Protein AF-A0A6P1YEZ0-F1 (afdb_monomer)

Solvent-accessible surface area (backbone atoms only — not comparable to full-atom values): 6424 Å² total; per-residue (Å²): 133,60,71,70,58,54,36,50,54,46,48,54,52,46,44,66,43,46,74,52,47,51,60,51,43,50,53,35,20,52,25,29,75,68,72,36,50,73,63,24,53,58,50,44,55,57,48,54,55,48,51,52,52,44,50,52,47,53,63,72,26,56,94,66,47,75,50,93,75,67,75,69,78,49,52,67,59,52,54,49,46,51,54,23,59,77,68,68,34,42,66,57,44,18,47,45,38,56,70,49,51,40,54,53,52,52,57,46,41,53,40,43,29,60,42,76,70,103

Foldseek 3Di:
DDLLVVLLVLLVVLLVLLVVLLVLLLVLLVCLVVVNVVVSVVSVVVSVVSLVSSVVSLVSNVVQFPDDQDNCLCVVLVVVCVVCVVVVVSNSVSCSSNPRVSVSSVVVSVSSCVSNVD

Secondary structure (DSSP, 8-state):
--HHHHHHHHHHHHHHHHHHHHHHHHHHHHHHHTT-HHHHHHHHHHHHHHHHHHHHHHHHHGGG-SS---GGGGHHHHHHHHHHHHTT-HHHHHHIIIIIIHHHHHHHHHHHHHHHT-

Mean predicted aligned error: 2.38 Å

Structure (mmCIF, N/CA/C/O backbone):
data_AF-A0A6P1YEZ0-F1
#
_entry.id   AF-A0A6P1YEZ0-F1
#
loop_
_atom_site.group_PDB
_atom_site.id
_atom_site.type_symbol
_atom_site.label_atom_id
_atom_site.label_alt_id
_atom_sit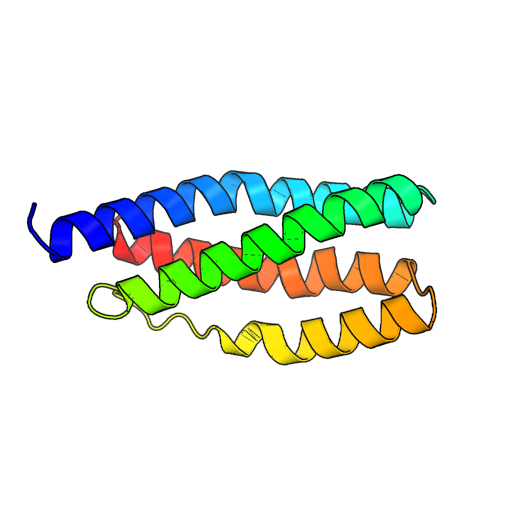e.label_comp_id
_atom_site.label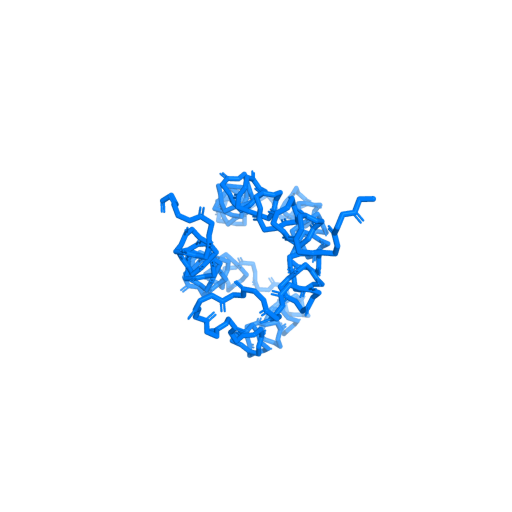_asym_id
_atom_site.label_entity_id
_atom_site.label_seq_id
_atom_site.pdbx_PDB_ins_code
_atom_site.Cartn_x
_atom_site.Cartn_y
_atom_site.Cartn_z
_atom_site.occupancy
_atom_site.B_iso_or_equiv
_atom_site.auth_seq_id
_atom_site.auth_comp_id
_atom_site.auth_asym_id
_atom_site.auth_atom_id
_atom_site.pdbx_PDB_model_num
ATOM 1 N N . MET A 1 1 ? -6.353 15.829 24.337 1.00 61.88 1 MET A N 1
ATOM 2 C CA . MET A 1 1 ? -7.112 15.003 23.370 1.00 61.88 1 MET A CA 1
ATOM 3 C C . MET A 1 1 ? -7.079 13.563 23.871 1.00 61.88 1 MET A C 1
ATOM 5 O O . MET A 1 1 ? -6.049 13.187 24.410 1.00 61.88 1 MET A O 1
ATOM 9 N N . ASN A 1 2 ? -8.175 12.798 23.809 1.00 90.00 2 ASN A N 1
ATOM 10 C CA . ASN A 1 2 ? -8.187 11.403 24.287 1.00 90.00 2 ASN A CA 1
ATOM 11 C C . ASN A 1 2 ? -7.411 10.500 23.300 1.00 90.00 2 ASN A C 1
ATOM 13 O O . ASN A 1 2 ? -7.612 10.640 22.094 1.00 90.00 2 ASN A O 1
ATOM 17 N N . LYS A 1 3 ? -6.574 9.579 23.804 1.00 92.75 3 LYS A N 1
ATOM 18 C CA . LYS A 1 3 ? -5.769 8.610 23.030 1.00 92.75 3 LYS A CA 1
ATOM 19 C C . LYS A 1 3 ? -6.609 7.860 21.987 1.00 92.75 3 LYS A C 1
ATOM 21 O O . LYS A 1 3 ? -6.213 7.762 20.832 1.00 92.75 3 LYS A O 1
ATOM 26 N N . GLN A 1 4 ? -7.813 7.424 22.362 1.00 93.75 4 GLN A N 1
ATOM 27 C CA . GLN A 1 4 ? -8.726 6.724 21.450 1.00 93.75 4 GLN A CA 1
ATOM 28 C C . GLN A 1 4 ? -9.173 7.605 20.272 1.00 93.75 4 GLN A C 1
ATOM 30 O O . GLN A 1 4 ? -9.252 7.132 19.142 1.00 93.75 4 GLN A O 1
ATOM 35 N N . LYS A 1 5 ? -9.417 8.900 20.515 1.00 95.00 5 LYS A N 1
ATOM 36 C CA . LYS A 1 5 ? -9.784 9.851 19.457 1.00 95.00 5 LYS A CA 1
ATOM 37 C C . LYS A 1 5 ? -8.623 10.062 18.480 1.00 95.00 5 LYS A C 1
ATOM 39 O O . LYS A 1 5 ? -8.846 10.087 17.280 1.00 95.00 5 LYS A O 1
ATOM 44 N N . GLN A 1 6 ? -7.392 10.161 18.987 1.00 96.25 6 GLN A N 1
ATOM 45 C CA . GLN A 1 6 ? -6.195 10.267 18.142 1.00 96.25 6 GLN A CA 1
ATOM 46 C C . GLN A 1 6 ? -6.025 9.036 17.250 1.00 96.25 6 GLN A C 1
ATOM 48 O O . GLN A 1 6 ? -5.765 9.172 16.062 1.00 96.25 6 GLN A O 1
ATOM 53 N N . MET A 1 7 ? -6.220 7.835 17.799 1.00 97.75 7 MET A N 1
ATOM 54 C CA . MET A 1 7 ? -6.151 6.605 17.008 1.00 97.75 7 MET A CA 1
ATOM 55 C C . MET A 1 7 ? -7.247 6.546 15.934 1.00 97.75 7 MET A C 1
ATOM 57 O O . MET A 1 7 ? -6.979 6.119 14.816 1.00 97.75 7 MET A O 1
ATOM 61 N N . GLN A 1 8 ? -8.464 7.016 16.235 1.00 97.25 8 GLN A N 1
ATOM 62 C CA . GLN A 1 8 ? -9.523 7.140 15.228 1.00 97.25 8 GLN A CA 1
ATOM 63 C C . GLN A 1 8 ? -9.153 8.142 14.128 1.00 97.25 8 GLN A C 1
ATOM 65 O O . GLN A 1 8 ? -9.380 7.859 12.957 1.00 97.25 8 GLN A O 1
ATOM 70 N N . GLU A 1 9 ? -8.578 9.297 14.472 1.00 97.62 9 GLU A N 1
ATOM 71 C CA . GLU A 1 9 ? -8.095 10.279 13.488 1.00 97.62 9 GLU A CA 1
ATOM 72 C C . GLU A 1 9 ? -7.012 9.671 12.581 1.00 97.62 9 GLU A C 1
ATOM 74 O O . GLU A 1 9 ? -7.054 9.877 11.369 1.00 97.62 9 GLU A O 1
ATOM 79 N N . VAL A 1 10 ? -6.106 8.856 13.138 1.00 98.38 10 VAL A N 1
ATOM 80 C CA . VAL A 1 10 ? -5.117 8.099 12.354 1.00 98.38 10 VAL A CA 1
ATOM 81 C C . VAL A 1 10 ? -5.805 7.125 11.399 1.00 98.38 10 VAL A C 1
ATOM 83 O O . VAL A 1 10 ? -5.535 7.202 10.207 1.00 98.38 10 VAL A O 1
ATOM 86 N N . LEU A 1 11 ? -6.722 6.266 11.864 1.00 98.44 11 LEU A N 1
ATOM 87 C CA . LEU A 1 11 ? -7.422 5.311 10.987 1.00 98.44 11 LEU A CA 1
ATOM 88 C C . LEU A 1 11 ? -8.186 6.003 9.845 1.00 98.44 11 LEU A C 1
ATOM 90 O O . LEU A 1 11 ? -8.113 5.551 8.707 1.00 98.44 11 LEU A O 1
ATOM 94 N N . ASN A 1 12 ? -8.866 7.121 10.122 1.00 98.31 12 ASN A N 1
ATOM 95 C CA . ASN A 1 12 ? -9.526 7.916 9.079 1.00 98.31 12 ASN A CA 1
ATOM 96 C C . ASN A 1 12 ? -8.513 8.469 8.064 1.00 98.31 12 ASN A C 1
ATOM 98 O O . ASN A 1 12 ? -8.753 8.437 6.860 1.00 98.31 12 ASN A O 1
ATOM 102 N N . GLY A 1 13 ? -7.364 8.957 8.542 1.00 98.44 13 GLY A N 1
ATOM 103 C CA . GLY A 1 13 ? -6.282 9.428 7.681 1.00 98.44 13 GLY A CA 1
ATOM 104 C C . GLY A 1 13 ? -5.695 8.322 6.802 1.00 98.44 13 GLY A C 1
ATOM 105 O O . GLY A 1 13 ? -5.440 8.568 5.626 1.00 98.44 13 GLY A O 1
ATOM 106 N N . LEU A 1 14 ? -5.518 7.114 7.350 1.00 98.50 14 LEU A N 1
ATOM 107 C CA . LEU A 1 14 ? -5.066 5.943 6.595 1.00 98.50 14 LEU A CA 1
ATOM 108 C C . LEU A 1 14 ? -6.060 5.571 5.497 1.00 98.50 14 LEU A C 1
ATOM 110 O O . LEU A 1 14 ? -5.647 5.410 4.355 1.00 98.50 14 LEU A O 1
ATOM 114 N N . TYR A 1 15 ? -7.352 5.496 5.830 1.00 98.62 15 TYR A N 1
ATOM 115 C CA . TYR A 1 15 ? -8.419 5.185 4.877 1.00 98.62 15 TYR A CA 1
ATOM 116 C C . TYR A 1 15 ? -8.409 6.161 3.688 1.00 98.62 15 TYR A C 1
ATOM 118 O O . TYR A 1 15 ? -8.231 5.759 2.545 1.00 98.62 15 TYR A O 1
ATOM 126 N N . MET A 1 16 ? -8.428 7.472 3.958 1.00 98.25 16 MET A N 1
ATOM 127 C CA . MET A 1 16 ? -8.360 8.500 2.905 1.00 98.25 16 MET A CA 1
ATOM 128 C C . MET 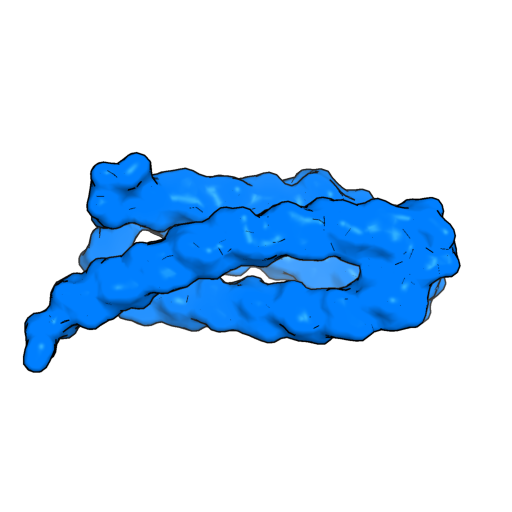A 1 16 ? -7.040 8.505 2.117 1.00 98.25 16 MET A C 1
ATOM 130 O O . MET A 1 16 ? -6.934 9.101 1.040 1.00 98.25 16 MET A O 1
ATOM 134 N N . TYR A 1 17 ? -5.963 7.980 2.695 1.00 98.38 17 TYR A N 1
ATOM 135 C CA . TYR A 1 17 ? -4.684 7.871 2.007 1.00 98.38 17 TYR A CA 1
ATOM 136 C C . TYR A 1 17 ? -4.652 6.650 1.087 1.00 98.38 17 TYR A C 1
ATOM 138 O O . TYR A 1 17 ? -4.207 6.790 -0.049 1.00 98.38 17 TYR A O 1
ATOM 146 N N . LEU A 1 18 ? -5.196 5.511 1.525 1.00 98.56 18 LEU A N 1
ATOM 147 C CA . LEU A 1 18 ? -5.353 4.296 0.719 1.00 98.56 18 LEU A CA 1
ATOM 148 C C . LEU A 1 18 ? -6.199 4.546 -0.538 1.00 98.56 18 LEU A C 1
ATOM 150 O O . LEU A 1 18 ? -5.729 4.222 -1.630 1.00 98.56 18 LEU A O 1
ATOM 154 N N . GLU A 1 19 ? -7.317 5.278 -0.419 1.00 97.44 19 GLU A N 1
ATOM 155 C CA . GLU A 1 19 ? -8.164 5.686 -1.559 1.00 97.44 19 GLU A CA 1
ATOM 156 C C . GLU A 1 19 ? -7.389 6.445 -2.660 1.00 97.44 19 GLU A C 1
ATOM 158 O O . GLU A 1 19 ? -7.797 6.477 -3.822 1.00 97.44 19 GLU A O 1
ATOM 163 N N . ARG A 1 20 ? -6.258 7.078 -2.311 1.00 97.81 20 ARG A N 1
ATOM 164 C CA . ARG A 1 20 ? -5.380 7.799 -3.251 1.00 97.81 20 ARG A CA 1
ATOM 165 C C . ARG A 1 20 ? -4.169 6.974 -3.675 1.00 97.81 20 ARG A C 1
ATOM 167 O O . ARG A 1 20 ? -3.762 7.052 -4.834 1.00 97.81 20 ARG A O 1
ATOM 174 N N . LEU A 1 21 ? -3.591 6.210 -2.751 1.00 98.56 21 LEU A N 1
ATOM 175 C CA . LEU A 1 21 ? -2.400 5.404 -2.989 1.00 98.56 21 LEU A CA 1
ATOM 176 C C . LEU A 1 21 ? -2.692 4.262 -3.967 1.00 98.56 21 LEU A C 1
ATOM 178 O O . LEU A 1 21 ? -1.933 4.081 -4.914 1.00 98.56 21 LEU A O 1
ATOM 182 N N . ILE A 1 22 ? -3.803 3.540 -3.790 1.00 98.69 22 ILE A N 1
ATOM 183 C CA . ILE A 1 22 ? -4.153 2.376 -4.619 1.00 98.69 22 ILE A CA 1
ATOM 184 C C . ILE A 1 22 ? -4.271 2.756 -6.111 1.00 98.69 22 ILE A C 1
ATOM 186 O O . ILE A 1 22 ? -3.601 2.127 -6.936 1.00 98.69 22 ILE A O 1
ATOM 190 N N . PRO A 1 23 ? -5.018 3.810 -6.510 1.00 98.31 23 PRO A N 1
ATOM 191 C CA . PRO A 1 23 ? -5.009 4.274 -7.900 1.00 98.31 23 PRO A CA 1
ATOM 192 C C . PRO A 1 23 ? -3.625 4.724 -8.392 1.00 98.31 23 PRO A C 1
ATOM 194 O O . PRO A 1 23 ? -3.292 4.516 -9.558 1.00 98.31 23 PRO A O 1
ATOM 197 N N . GLY A 1 24 ? -2.807 5.326 -7.522 1.00 98.44 24 GLY A N 1
ATOM 198 C CA . GLY A 1 24 ? -1.434 5.726 -7.844 1.00 98.44 24 GLY A CA 1
ATOM 199 C C . GLY A 1 24 ? -0.511 4.538 -8.137 1.00 98.44 24 GLY A C 1
ATOM 200 O O . GLY A 1 24 ? 0.300 4.600 -9.065 1.00 98.44 24 GLY A O 1
ATOM 201 N N . ILE A 1 25 ? -0.678 3.435 -7.405 1.00 98.75 25 ILE A N 1
ATOM 202 C CA . ILE A 1 25 ? 0.028 2.172 -7.646 1.00 98.75 25 ILE A CA 1
ATOM 203 C C . ILE A 1 25 ? -0.400 1.568 -8.984 1.00 98.75 25 ILE A C 1
ATOM 205 O O . ILE A 1 25 ? 0.463 1.290 -9.815 1.00 98.75 25 ILE A O 1
ATOM 209 N N . LYS A 1 26 ? -1.712 1.467 -9.246 1.00 98.56 2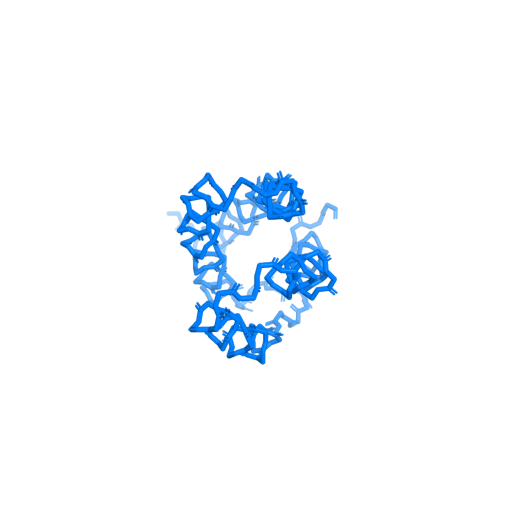6 LYS A N 1
ATOM 210 C CA . LYS A 1 26 ? -2.244 0.991 -10.540 1.00 98.56 26 LYS A CA 1
ATOM 211 C C . LYS A 1 26 ? -1.685 1.819 -11.701 1.00 98.56 26 LYS A C 1
ATOM 213 O O . LYS A 1 26 ? -1.213 1.275 -12.694 1.00 98.56 26 LYS A O 1
ATOM 218 N N . LYS A 1 27 ? -1.613 3.145 -11.537 1.00 98.44 27 LYS A N 1
ATOM 219 C CA . LYS A 1 27 ? -1.014 4.027 -12.545 1.00 98.44 27 LYS A CA 1
ATOM 220 C C . LYS A 1 27 ? 0.488 3.800 -12.741 1.00 98.44 27 LYS A C 1
ATOM 222 O O . LYS A 1 27 ? 1.003 4.019 -13.833 1.00 98.44 27 LYS A O 1
ATOM 227 N N . THR A 1 28 ? 1.196 3.394 -11.694 1.00 98.62 28 THR A N 1
ATOM 228 C CA . THR A 1 28 ? 2.634 3.100 -11.746 1.00 98.62 28 THR A CA 1
ATOM 229 C C . THR A 1 28 ? 2.911 1.760 -12.426 1.00 98.62 28 THR A C 1
ATOM 231 O O . THR A 1 28 ? 3.842 1.683 -13.223 1.00 98.62 28 THR A O 1
ATOM 234 N N . ALA A 1 29 ? 2.055 0.754 -12.223 1.00 98.62 29 ALA A N 1
ATOM 235 C CA . ALA A 1 29 ? 2.079 -0.489 -12.994 1.00 98.62 29 ALA A CA 1
ATOM 236 C C . ALA A 1 29 ? 1.904 -0.218 -14.504 1.00 98.62 29 ALA A C 1
ATOM 238 O O . ALA A 1 29 ? 2.735 -0.632 -15.311 1.00 98.62 29 ALA A O 1
ATOM 239 N N . GLU A 1 30 ? 0.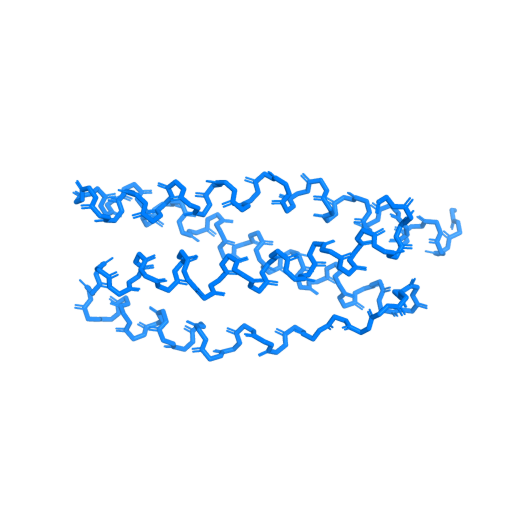924 0.614 -14.889 1.00 98.50 30 GLU A N 1
ATOM 240 C CA . GLU A 1 30 ? 0.740 1.036 -16.291 1.00 98.50 30 GLU A CA 1
ATOM 241 C C . GLU A 1 30 ? 1.987 1.722 -16.887 1.00 98.50 30 GLU A C 1
ATOM 243 O O . GLU A 1 30 ? 2.256 1.598 -18.083 1.00 98.50 30 GLU A O 1
ATOM 248 N N . LEU A 1 31 ? 2.753 2.472 -16.083 1.00 98.69 31 LEU A N 1
ATOM 249 C CA . LEU A 1 31 ? 3.989 3.114 -16.544 1.00 98.69 31 LEU A CA 1
ATOM 250 C C . LEU A 1 31 ? 5.090 2.090 -16.832 1.00 98.69 31 LEU A C 1
ATOM 252 O O . LEU A 1 31 ? 5.776 2.240 -17.843 1.00 98.69 31 LEU A O 1
ATOM 256 N N . TYR A 1 32 ? 5.238 1.051 -16.003 1.00 98.38 32 TYR A N 1
ATOM 257 C CA . TYR A 1 32 ? 6.153 -0.055 -16.295 1.00 98.38 32 TYR A CA 1
ATOM 258 C C . TYR A 1 32 ? 5.737 -0.810 -17.565 1.00 98.38 32 TYR A C 1
ATOM 260 O O . TYR A 1 32 ? 6.565 -0.999 -18.453 1.00 98.38 32 TYR A O 1
ATOM 268 N N . GLN A 1 33 ? 4.449 -1.144 -17.721 1.00 96.31 33 GLN A N 1
ATOM 269 C CA . GLN A 1 33 ? 3.929 -1.777 -18.947 1.00 96.31 33 GLN A CA 1
ATOM 270 C C . GLN A 1 33 ? 4.150 -0.908 -20.195 1.00 96.31 33 GLN A C 1
ATOM 272 O O . GLN A 1 33 ? 4.389 -1.416 -21.290 1.00 96.31 33 GLN A O 1
ATOM 277 N N . GLY A 1 34 ? 4.072 0.414 -20.031 1.00 96.56 34 GLY A N 1
ATOM 278 C CA . GLY A 1 34 ? 4.277 1.399 -21.088 1.00 96.56 34 GLY A CA 1
ATOM 279 C C . GLY A 1 34 ? 5.740 1.717 -21.412 1.00 96.56 34 GLY A C 1
ATOM 280 O O . GLY A 1 34 ? 5.971 2.589 -22.251 1.00 96.56 34 GLY A O 1
ATOM 281 N N . GLY A 1 35 ? 6.712 1.070 -20.759 1.00 96.88 35 GLY A N 1
ATOM 282 C CA . GLY A 1 35 ? 8.141 1.338 -20.958 1.00 96.88 35 GLY A CA 1
ATOM 283 C C . GLY A 1 35 ? 8.576 2.730 -20.484 1.00 96.88 35 GLY A C 1
ATOM 284 O O . GLY A 1 35 ? 9.414 3.377 -21.110 1.00 96.88 35 GLY A O 1
ATOM 285 N N . ASN A 1 36 ? 7.927 3.251 -19.437 1.00 98.00 36 ASN A N 1
ATOM 286 C CA . ASN A 1 36 ? 8.272 4.516 -18.790 1.00 98.00 36 ASN A CA 1
ATOM 287 C C . ASN A 1 36 ? 8.777 4.264 -17.364 1.00 98.00 36 ASN A C 1
ATOM 289 O O . ASN A 1 36 ? 8.239 4.767 -16.373 1.00 98.00 36 ASN A O 1
ATOM 293 N N . GLU A 1 37 ? 9.833 3.464 -17.272 1.00 96.62 37 GLU A N 1
ATOM 294 C CA . GLU A 1 37 ? 10.424 2.992 -16.023 1.00 96.62 37 GLU A CA 1
ATOM 295 C C . GLU A 1 37 ? 11.021 4.142 -15.222 1.00 96.62 37 GLU A C 1
ATOM 297 O O . GLU A 1 37 ? 10.942 4.147 -14.002 1.00 96.62 37 GLU A O 1
ATOM 302 N N . GLY A 1 38 ? 11.565 5.164 -15.892 1.00 97.62 38 GLY A N 1
ATOM 303 C CA . GLY A 1 38 ? 12.074 6.360 -15.221 1.00 97.62 38 GLY A CA 1
ATOM 304 C C . GLY A 1 38 ? 11.004 7.017 -14.348 1.00 97.62 38 GLY A C 1
ATOM 305 O O . GLY A 1 38 ? 11.232 7.243 -13.160 1.00 97.62 38 GLY A O 1
ATOM 306 N N . LYS A 1 39 ? 9.805 7.250 -14.905 1.00 98.19 39 LYS A N 1
ATOM 307 C CA . LYS A 1 39 ? 8.704 7.831 -14.132 1.00 98.19 39 LYS A CA 1
ATOM 308 C C . LYS A 1 39 ? 8.110 6.845 -13.126 1.00 98.19 39 LYS A C 1
ATOM 310 O O . LYS A 1 39 ? 7.716 7.255 -12.036 1.00 98.19 39 LYS A O 1
ATOM 315 N N . ALA A 1 40 ? 8.048 5.563 -13.475 1.00 98.38 40 ALA A N 1
ATOM 316 C CA . ALA A 1 40 ? 7.566 4.531 -12.566 1.00 98.38 40 ALA A CA 1
ATOM 317 C C . ALA A 1 40 ? 8.465 4.392 -11.321 1.00 98.38 40 ALA A C 1
ATOM 319 O O . ALA A 1 40 ? 7.958 4.316 -10.206 1.00 98.38 40 ALA A O 1
ATOM 320 N N . ASN A 1 41 ? 9.788 4.462 -11.493 1.00 97.81 41 ASN A N 1
ATOM 321 C CA . ASN A 1 41 ? 10.773 4.413 -10.412 1.00 97.81 41 ASN A CA 1
ATOM 322 C C . ASN A 1 41 ? 10.675 5.632 -9.486 1.00 97.81 41 ASN A C 1
ATOM 324 O O . ASN A 1 41 ? 10.795 5.481 -8.274 1.00 97.81 41 ASN A O 1
ATOM 328 N N . GLU A 1 42 ? 10.428 6.833 -10.027 1.00 97.94 42 GLU A N 1
ATOM 329 C CA . GLU A 1 42 ? 10.137 8.014 -9.201 1.00 97.94 42 GLU A CA 1
ATOM 330 C C . GLU A 1 42 ? 8.900 7.779 -8.327 1.00 97.94 42 GLU A C 1
ATOM 332 O O . GLU A 1 42 ? 8.953 7.984 -7.117 1.00 97.94 42 GLU A O 1
ATOM 337 N N . ASN A 1 43 ? 7.806 7.301 -8.928 1.00 98.31 43 ASN A N 1
ATOM 338 C CA . ASN A 1 43 ? 6.577 7.012 -8.193 1.00 98.31 43 ASN A CA 1
ATOM 339 C C . ASN A 1 43 ? 6.767 5.882 -7.168 1.00 98.31 43 ASN A C 1
ATOM 341 O O . ASN A 1 43 ? 6.112 5.890 -6.129 1.00 98.31 43 ASN A O 1
ATOM 345 N N . MET A 1 44 ? 7.646 4.911 -7.439 1.00 98.00 44 MET A N 1
ATOM 346 C CA . MET A 1 44 ? 7.923 3.811 -6.514 1.00 98.00 44 MET A CA 1
ATOM 347 C C . MET A 1 44 ? 8.434 4.320 -5.163 1.00 98.00 44 MET A C 1
ATOM 349 O O . MET A 1 44 ? 8.041 3.786 -4.131 1.00 98.00 44 MET A O 1
ATOM 353 N N . ILE A 1 45 ? 9.273 5.360 -5.153 1.00 97.19 45 ILE A N 1
ATOM 354 C CA . ILE A 1 45 ? 9.783 5.955 -3.908 1.00 97.19 45 ILE A CA 1
ATOM 355 C C . ILE A 1 45 ? 8.607 6.437 -3.049 1.00 97.19 45 ILE A C 1
ATOM 357 O O . ILE A 1 45 ? 8.489 6.048 -1.887 1.00 97.19 45 ILE A O 1
ATOM 361 N N . ASP A 1 46 ? 7.689 7.193 -3.656 1.00 97.44 46 ASP A N 1
ATOM 362 C CA . ASP A 1 46 ? 6.492 7.699 -2.980 1.00 97.44 46 ASP A CA 1
ATOM 363 C C . ASP A 1 46 ? 5.565 6.559 -2.514 1.00 97.44 46 ASP A C 1
ATOM 365 O O . ASP A 1 46 ? 4.958 6.645 -1.445 1.00 97.44 46 ASP A O 1
ATOM 369 N N . ILE A 1 47 ? 5.460 5.477 -3.295 1.00 98.44 47 ILE A N 1
ATOM 370 C CA . ILE A 1 47 ? 4.661 4.292 -2.951 1.00 98.44 47 ILE A CA 1
ATOM 371 C C . ILE A 1 47 ? 5.230 3.593 -1.715 1.00 98.44 47 ILE A C 1
ATOM 373 O O . ILE A 1 47 ? 4.478 3.314 -0.781 1.00 98.44 47 ILE A O 1
ATOM 377 N N . ILE A 1 48 ? 6.538 3.328 -1.680 1.00 98.00 48 ILE A N 1
ATOM 378 C CA . ILE A 1 48 ? 7.190 2.651 -0.552 1.00 98.00 48 ILE A CA 1
ATOM 379 C C . ILE A 1 48 ? 7.079 3.490 0.724 1.00 98.00 48 ILE A C 1
ATOM 381 O O . ILE A 1 48 ? 6.726 2.959 1.782 1.00 98.00 48 ILE A O 1
ATOM 385 N N . ASP A 1 49 ? 7.290 4.804 0.628 1.00 97.62 49 ASP A N 1
ATOM 386 C CA . ASP A 1 49 ? 7.095 5.721 1.754 1.00 97.62 49 ASP A CA 1
ATOM 387 C C . ASP A 1 49 ? 5.637 5.720 2.238 1.00 97.62 49 ASP A C 1
ATOM 389 O O . ASP A 1 49 ? 5.371 5.673 3.445 1.00 97.62 49 ASP A O 1
ATOM 393 N N . GLY A 1 50 ? 4.686 5.703 1.302 1.00 98.25 50 GLY A N 1
ATOM 394 C CA . GLY A 1 50 ? 3.262 5.607 1.591 1.00 98.25 50 GLY A CA 1
ATOM 395 C C . GLY A 1 50 ? 2.880 4.322 2.322 1.00 98.25 50 GLY A C 1
ATOM 396 O O . GLY A 1 50 ? 2.186 4.378 3.340 1.00 98.25 50 GLY A O 1
ATOM 397 N N . ILE A 1 51 ? 3.363 3.168 1.855 1.00 98.44 51 ILE A N 1
ATOM 398 C CA . ILE A 1 51 ? 3.101 1.873 2.499 1.00 98.44 51 ILE A CA 1
ATOM 399 C C . ILE A 1 51 ? 3.725 1.833 3.898 1.00 98.44 51 ILE A C 1
ATOM 401 O O . ILE A 1 51 ? 3.069 1.414 4.853 1.00 98.44 51 ILE A O 1
ATOM 405 N N . ASN A 1 52 ? 4.951 2.333 4.065 1.00 97.94 52 ASN A N 1
ATOM 406 C CA . ASN A 1 52 ? 5.591 2.427 5.376 1.00 97.94 52 ASN A CA 1
ATOM 407 C C . ASN A 1 52 ? 4.774 3.296 6.353 1.00 97.94 52 ASN A C 1
ATOM 409 O O . ASN A 1 52 ? 4.577 2.922 7.512 1.00 97.94 52 ASN A O 1
ATOM 413 N N . TRP A 1 53 ? 4.244 4.433 5.891 1.00 98.19 53 TRP A N 1
ATOM 414 C CA . TRP A 1 53 ? 3.368 5.278 6.706 1.00 98.19 53 TRP A CA 1
ATOM 415 C C . TRP A 1 53 ? 2.079 4.551 7.117 1.00 98.19 53 TRP A C 1
ATOM 417 O O . TRP A 1 53 ? 1.671 4.621 8.281 1.00 98.19 53 TRP A O 1
ATOM 427 N N . ILE A 1 54 ? 1.478 3.788 6.200 1.00 98.69 54 ILE A N 1
ATOM 428 C CA . ILE A 1 54 ? 0.303 2.955 6.485 1.00 98.69 54 ILE A CA 1
ATOM 429 C C . ILE A 1 54 ? 0.622 1.896 7.547 1.00 98.69 54 ILE A C 1
ATOM 431 O O . ILE A 1 54 ? -0.111 1.785 8.530 1.00 98.69 54 ILE A O 1
ATOM 435 N N . ILE A 1 55 ? 1.738 1.174 7.416 1.00 98.56 55 ILE A N 1
ATOM 436 C CA . ILE A 1 55 ? 2.180 0.154 8.383 1.00 98.56 55 ILE A CA 1
ATOM 437 C C . ILE A 1 55 ? 2.368 0.759 9.782 1.00 98.56 55 ILE A C 1
ATOM 439 O O . ILE A 1 55 ? 1.922 0.183 10.783 1.00 98.56 55 ILE A O 1
ATOM 443 N N . GLN A 1 56 ? 2.986 1.939 9.874 1.00 98.44 56 GLN A N 1
ATOM 444 C CA . GLN A 1 56 ? 3.152 2.649 11.144 1.00 98.44 56 GLN A CA 1
ATOM 445 C C . GLN A 1 56 ? 1.803 3.034 11.757 1.00 98.44 56 GLN A C 1
ATOM 447 O O . GLN A 1 56 ? 1.588 2.826 12.954 1.00 98.44 56 GLN A O 1
ATOM 452 N N . GLY A 1 57 ? 0.875 3.547 10.948 1.00 98.50 57 GLY A N 1
ATOM 453 C CA . GLY A 1 57 ? -0.469 3.894 11.401 1.00 98.50 57 GLY A CA 1
ATOM 454 C C . GLY A 1 57 ? -1.278 2.677 11.858 1.00 98.50 57 GLY A C 1
ATOM 455 O O . GLY A 1 57 ? -1.907 2.727 12.916 1.00 98.50 57 GLY A O 1
ATOM 456 N N . ILE A 1 58 ? -1.225 1.563 11.120 1.00 98.56 58 ILE A N 1
ATOM 457 C CA . ILE A 1 58 ? -1.843 0.287 11.514 1.00 98.56 58 ILE A CA 1
ATOM 458 C C . ILE A 1 58 ? -1.268 -0.169 12.859 1.00 98.56 58 ILE A C 1
ATOM 460 O O . ILE A 1 58 ? -2.010 -0.473 13.790 1.00 98.56 58 ILE A O 1
ATOM 464 N N . THR A 1 59 ? 0.054 -0.150 13.013 1.00 98.12 59 THR A N 1
ATOM 465 C CA . THR A 1 59 ? 0.709 -0.567 14.261 1.00 98.12 59 THR A CA 1
ATOM 466 C C . THR A 1 59 ? 0.274 0.312 15.439 1.00 98.12 59 THR A C 1
ATOM 468 O O . THR A 1 59 ? -0.106 -0.194 16.500 1.00 98.12 59 THR A O 1
ATOM 471 N N . ALA A 1 60 ? 0.250 1.633 15.236 1.00 98.06 60 ALA A N 1
ATOM 472 C CA . ALA A 1 60 ? -0.111 2.620 16.253 1.00 98.06 60 ALA A CA 1
ATOM 473 C C . ALA A 1 60 ? -1.594 2.587 16.666 1.00 98.06 60 ALA A C 1
ATOM 475 O O . ALA A 1 60 ? -1.945 3.116 17.722 1.00 98.06 60 ALA A O 1
ATOM 476 N N . THR A 1 61 ? -2.465 1.985 15.854 1.00 98.00 61 THR A N 1
ATOM 477 C CA . THR A 1 61 ? -3.923 1.941 16.074 1.00 98.00 61 THR A CA 1
ATOM 478 C C . THR A 1 61 ? -4.448 0.550 16.417 1.00 98.00 61 THR A C 1
ATOM 480 O O . THR A 1 61 ? -5.654 0.383 16.594 1.00 98.00 61 THR A O 1
ATOM 483 N N . SER A 1 62 ? -3.559 -0.433 16.576 1.00 97.19 62 SER A N 1
ATOM 484 C CA . SER A 1 62 ? -3.895 -1.835 16.862 1.00 97.19 62 SER A CA 1
ATOM 485 C C . SER A 1 62 ? -4.865 -2.032 18.039 1.00 97.19 62 SER A C 1
ATOM 487 O O . SER A 1 62 ? -5.706 -2.923 17.989 1.00 97.19 62 SER A O 1
ATOM 489 N N . GLU A 1 63 ? -4.820 -1.172 19.064 1.00 96.88 63 GLU A N 1
ATOM 490 C CA . GLU A 1 63 ? -5.717 -1.226 20.233 1.00 96.88 63 GLU A CA 1
ATOM 491 C C . GLU A 1 63 ? -7.205 -0.984 19.906 1.00 96.88 63 GLU A C 1
ATOM 493 O O . GLU A 1 63 ? -8.066 -1.371 20.695 1.00 96.88 63 GLU A O 1
ATOM 498 N N . ILE A 1 64 ? -7.520 -0.315 18.790 1.00 96.56 64 ILE A N 1
ATOM 499 C CA . ILE A 1 64 ? -8.896 0.080 18.433 1.00 96.56 64 ILE A CA 1
ATOM 500 C C . ILE A 1 64 ? -9.395 -0.542 17.123 1.00 96.56 64 ILE A C 1
ATOM 502 O O . ILE A 1 64 ? -10.521 -0.263 16.708 1.00 96.56 64 ILE A O 1
ATOM 506 N N . GLN A 1 65 ? -8.568 -1.351 16.460 1.00 97.62 65 GLN A N 1
ATOM 507 C CA . GLN A 1 65 ? -8.957 -2.067 15.250 1.00 97.62 65 GLN A CA 1
ATOM 508 C C . GLN A 1 65 ? -9.968 -3.162 15.596 1.00 97.62 65 GLN A C 1
ATOM 510 O O . GLN A 1 65 ? -9.791 -3.908 16.559 1.00 97.62 65 GLN A O 1
ATOM 515 N N . LYS A 1 66 ? -11.041 -3.267 14.808 1.00 97.31 66 LYS A N 1
ATOM 516 C CA . LYS A 1 66 ? -12.059 -4.317 14.995 1.00 97.31 66 LYS A CA 1
ATOM 517 C C . LYS A 1 66 ? -11.618 -5.662 14.430 1.00 97.31 66 LYS A C 1
ATOM 519 O O . LYS A 1 66 ? -12.065 -6.702 14.905 1.00 97.31 66 LYS A O 1
ATOM 524 N N . GLU A 1 67 ? -10.730 -5.634 13.445 1.00 96.38 67 GLU A N 1
ATOM 525 C CA . GLU A 1 67 ? -10.148 -6.813 12.818 1.00 96.38 67 GLU A CA 1
ATOM 526 C C . GLU A 1 67 ? -8.630 -6.692 12.806 1.00 96.38 67 GLU A C 1
ATOM 528 O O . GLU A 1 67 ? -8.090 -5.609 12.586 1.00 96.38 67 GLU A O 1
ATOM 533 N N . LYS A 1 68 ? -7.928 -7.812 13.018 1.00 95.12 68 LYS A N 1
ATOM 534 C CA . LYS A 1 68 ? -6.466 -7.822 12.935 1.00 95.12 68 LYS A CA 1
ATOM 535 C C . LYS A 1 68 ? -6.045 -7.520 11.496 1.00 95.12 68 LYS A C 1
ATOM 537 O O . LYS A 1 68 ? -6.364 -8.281 10.573 1.00 95.12 68 LYS A O 1
ATOM 542 N N . ILE A 1 69 ? -5.278 -6.453 11.320 1.00 97.88 69 ILE A N 1
ATOM 543 C CA . ILE A 1 69 ? -4.569 -6.163 10.076 1.00 97.88 69 ILE A CA 1
ATOM 544 C C 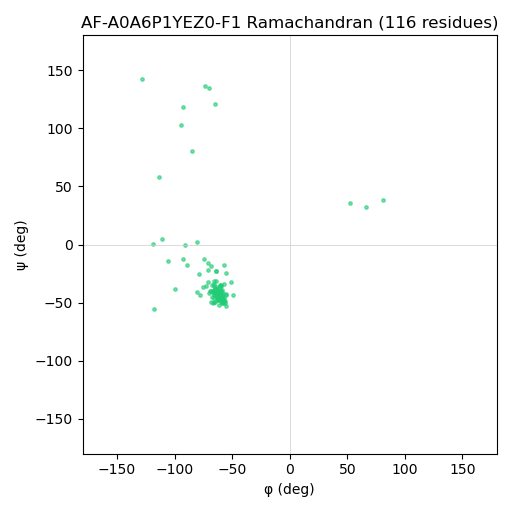. ILE A 1 69 ? -3.173 -6.770 10.198 1.00 97.88 69 ILE A C 1
ATOM 546 O O . ILE A 1 69 ? -2.431 -6.437 11.122 1.00 97.88 69 ILE A O 1
ATOM 550 N N . ASP A 1 70 ? -2.848 -7.717 9.318 1.00 96.50 70 ASP A N 1
ATOM 551 C CA . ASP A 1 70 ? -1.558 -8.397 9.354 1.00 96.50 70 ASP A CA 1
ATOM 552 C C . ASP A 1 70 ? -0.580 -7.709 8.404 1.00 96.50 70 ASP A C 1
ATOM 554 O O . ASP A 1 70 ? -0.672 -7.850 7.188 1.00 96.50 70 ASP A O 1
ATOM 558 N N . ILE A 1 71 ? 0.332 -6.913 8.961 1.00 97.25 71 ILE A N 1
ATOM 559 C CA . ILE A 1 71 ? 1.297 -6.148 8.159 1.00 97.25 71 ILE A CA 1
ATOM 560 C C . ILE A 1 71 ? 2.355 -7.042 7.503 1.00 97.25 71 ILE A C 1
ATOM 562 O O . ILE A 1 71 ? 3.031 -6.602 6.580 1.00 97.25 71 ILE A O 1
ATOM 566 N N . THR A 1 72 ? 2.500 -8.293 7.957 1.00 96.75 72 THR A N 1
ATOM 567 C CA . THR A 1 72 ? 3.456 -9.242 7.373 1.00 96.75 72 THR A CA 1
ATOM 568 C C . THR A 1 72 ? 3.001 -9.786 6.024 1.00 96.75 72 THR A C 1
ATOM 570 O O . THR A 1 72 ? 3.827 -10.368 5.329 1.00 96.75 72 THR A O 1
ATOM 573 N N . ASP A 1 73 ? 1.733 -9.569 5.643 1.00 92.88 73 ASP A N 1
ATOM 574 C CA . ASP A 1 73 ? 1.183 -9.929 4.325 1.00 92.88 73 ASP A CA 1
ATOM 575 C C . ASP A 1 73 ? 1.979 -9.281 3.168 1.00 92.88 73 ASP A C 1
ATOM 577 O O . ASP A 1 73 ? 1.876 -9.724 2.036 1.00 92.88 73 ASP A O 1
ATOM 581 N N . MET A 1 74 ? 2.780 -8.241 3.443 1.00 95.69 74 MET A N 1
ATOM 582 C CA . MET A 1 74 ? 3.621 -7.556 2.453 1.00 95.69 74 MET A CA 1
ATOM 583 C C . MET A 1 74 ? 5.029 -8.125 2.269 1.00 95.69 74 MET A C 1
ATOM 585 O O . MET A 1 74 ? 5.690 -7.797 1.286 1.00 95.69 74 MET A O 1
ATOM 589 N N . ASN A 1 75 ? 5.525 -8.924 3.217 1.00 95.62 75 ASN A N 1
ATOM 590 C CA . ASN A 1 75 ? 6.954 -9.238 3.280 1.00 95.62 75 ASN A CA 1
ATOM 591 C C . ASN A 1 75 ? 7.442 -10.002 2.045 1.00 95.62 75 ASN A C 1
ATOM 593 O O . ASN A 1 75 ? 8.483 -9.655 1.496 1.00 95.62 75 ASN A O 1
ATOM 597 N N . GLU A 1 76 ? 6.682 -11.008 1.603 1.00 96.06 76 GLU A N 1
ATOM 598 C CA . GLU A 1 76 ? 7.065 -11.820 0.444 1.00 96.06 76 GLU A CA 1
ATOM 599 C C . GLU A 1 76 ? 7.139 -10.981 -0.837 1.00 96.06 76 GLU A C 1
ATOM 601 O O . GLU A 1 76 ? 8.126 -11.049 -1.565 1.00 96.06 76 GLU A O 1
ATOM 606 N N . TYR A 1 77 ? 6.175 -10.084 -1.047 1.00 97.88 77 TYR A N 1
ATOM 607 C CA . TYR A 1 77 ? 6.149 -9.237 -2.237 1.00 97.88 77 TYR A CA 1
ATOM 608 C C . TYR A 1 77 ? 7.244 -8.175 -2.225 1.00 97.88 77 TYR A C 1
ATOM 610 O O . TYR A 1 77 ? 7.780 -7.844 -3.278 1.00 97.88 77 TYR A O 1
ATOM 618 N N . PHE A 1 78 ? 7.633 -7.657 -1.057 1.00 97.81 78 PHE A N 1
ATOM 619 C CA . PHE A 1 78 ? 8.791 -6.768 -0.976 1.00 97.81 78 PHE A CA 1
ATOM 620 C C . PHE A 1 78 ? 10.097 -7.480 -1.321 1.00 97.81 78 PHE A C 1
ATOM 622 O O . PHE A 1 78 ? 10.917 -6.908 -2.042 1.0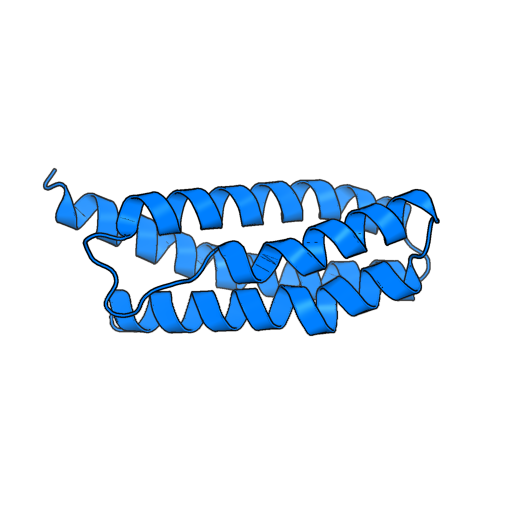0 97.81 78 PHE A O 1
ATOM 629 N N . ASP A 1 79 ? 10.276 -8.721 -0.869 1.00 97.88 79 ASP A N 1
ATOM 630 C CA . ASP A 1 79 ? 11.444 -9.522 -1.237 1.00 97.88 79 ASP A CA 1
ATOM 631 C C . ASP A 1 79 ? 11.472 -9.795 -2.753 1.00 97.88 79 ASP A C 1
ATOM 633 O O . ASP A 1 79 ? 12.524 -9.676 -3.389 1.00 97.88 79 ASP A O 1
ATOM 637 N N . GLU A 1 80 ? 10.321 -10.091 -3.363 1.00 98.38 80 GLU A N 1
ATOM 638 C CA . GLU A 1 80 ? 10.197 -10.268 -4.816 1.00 98.38 80 GLU A CA 1
ATOM 639 C C . GLU A 1 80 ? 10.439 -8.967 -5.594 1.00 98.38 80 GLU A C 1
ATOM 641 O O . GLU A 1 80 ? 11.153 -8.973 -6.599 1.00 98.38 80 GLU A O 1
ATOM 646 N N . MET A 1 81 ? 9.937 -7.825 -5.112 1.00 98.12 81 MET A N 1
ATOM 647 C CA . MET A 1 81 ? 10.188 -6.518 -5.727 1.00 98.12 81 MET A CA 1
ATOM 648 C C . MET A 1 81 ? 11.677 -6.167 -5.725 1.00 98.12 81 MET A C 1
ATOM 650 O O . MET A 1 81 ? 12.174 -5.634 -6.717 1.00 98.12 81 MET A O 1
ATOM 654 N N . VAL A 1 82 ? 12.407 -6.476 -4.647 1.00 98.12 82 VAL A N 1
ATOM 655 C CA . VAL A 1 82 ? 13.866 -6.283 -4.598 1.00 98.12 82 VAL A CA 1
ATOM 656 C C . VAL A 1 82 ? 14.549 -7.100 -5.695 1.00 98.12 82 VAL A C 1
ATOM 658 O O . VAL A 1 82 ? 15.342 -6.545 -6.455 1.00 98.12 82 VAL A O 1
ATOM 661 N N . GLN A 1 83 ? 14.196 -8.380 -5.842 1.00 98.38 83 GLN A N 1
ATOM 662 C CA . GLN A 1 83 ? 14.750 -9.234 -6.899 1.00 98.38 83 GLN A CA 1
ATOM 663 C C . GLN A 1 83 ? 14.403 -8.711 -8.299 1.00 98.38 83 GLN A C 1
ATOM 665 O O . GLN A 1 83 ? 15.253 -8.712 -9.193 1.00 98.38 83 GLN A O 1
ATOM 670 N N . ALA A 1 84 ? 13.175 -8.233 -8.500 1.00 98.38 84 ALA A N 1
ATOM 671 C CA . ALA A 1 84 ? 12.746 -7.657 -9.767 1.00 98.38 84 ALA A CA 1
ATOM 672 C C . ALA A 1 84 ? 13.531 -6.374 -10.097 1.00 98.38 84 ALA A C 1
ATOM 674 O O . ALA A 1 84 ? 14.007 -6.213 -11.221 1.00 98.38 84 ALA A O 1
ATOM 675 N N . PHE A 1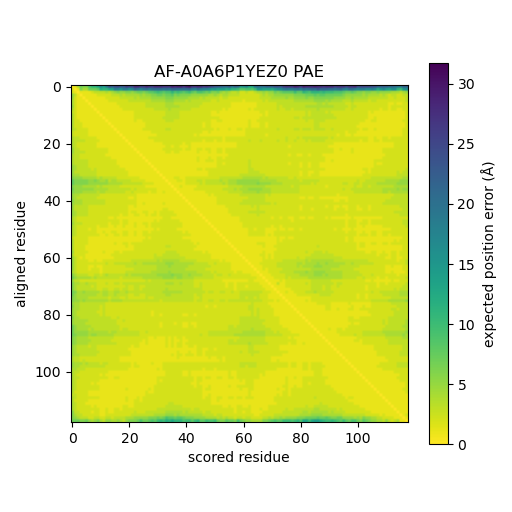 85 ? 13.772 -5.502 -9.112 1.00 97.69 85 PHE A N 1
ATOM 676 C CA . PHE A 1 85 ? 14.623 -4.320 -9.279 1.00 97.69 85 PHE A CA 1
ATOM 677 C C . PHE A 1 85 ? 16.070 -4.672 -9.630 1.00 97.69 85 PHE A C 1
ATOM 679 O O . PHE A 1 85 ? 16.629 -4.087 -10.560 1.00 97.69 85 PHE A O 1
ATOM 686 N N . GLU A 1 86 ? 16.675 -5.632 -8.927 1.00 98.06 86 GLU A N 1
ATOM 687 C CA . GLU A 1 86 ? 18.054 -6.074 -9.183 1.00 98.06 86 GLU A CA 1
ATOM 688 C C . GLU A 1 86 ? 18.238 -6.611 -10.607 1.00 98.06 86 GLU A C 1
ATOM 690 O O . GLU A 1 86 ? 19.270 -6.373 -11.238 1.00 98.06 86 GLU A O 1
ATOM 695 N N . ASN A 1 87 ? 17.217 -7.288 -11.137 1.00 98.06 87 ASN A N 1
ATOM 696 C CA . ASN A 1 87 ? 17.223 -7.842 -12.488 1.00 98.06 87 ASN A CA 1
ATOM 697 C C . ASN A 1 87 ? 16.662 -6.886 -13.553 1.00 98.06 87 ASN A C 1
ATOM 699 O O . ASN A 1 87 ? 16.656 -7.238 -14.732 1.00 98.06 87 ASN A O 1
ATOM 703 N N . SER A 1 88 ? 16.222 -5.680 -13.168 1.00 97.50 88 SER A N 1
ATOM 704 C CA . SER A 1 88 ? 15.502 -4.748 -14.052 1.00 97.50 88 SER A CA 1
ATOM 705 C C . SER A 1 88 ? 14.286 -5.396 -14.738 1.00 97.50 88 SER A C 1
ATOM 707 O O . SER A 1 88 ? 13.985 -5.112 -15.898 1.00 97.50 88 SER A O 1
ATOM 709 N N . ASP A 1 89 ? 13.597 -6.291 -14.027 1.00 98.44 89 ASP A N 1
ATOM 710 C CA . ASP A 1 89 ? 12.402 -6.982 -14.503 1.00 98.44 89 ASP A CA 1
ATOM 711 C C . ASP A 1 89 ? 11.158 -6.118 -14.262 1.00 98.44 89 ASP A C 1
ATOM 713 O O . ASP A 1 89 ? 10.423 -6.256 -13.283 1.00 98.44 89 ASP A O 1
ATOM 717 N N . TYR A 1 90 ? 10.949 -5.160 -15.163 1.00 97.81 90 TYR A N 1
ATOM 718 C CA . TYR A 1 90 ? 9.847 -4.204 -15.071 1.00 97.81 90 TYR A CA 1
ATOM 719 C C . TYR A 1 90 ? 8.474 -4.821 -15.351 1.00 97.81 90 TYR A C 1
ATOM 721 O O . TYR A 1 90 ? 7.464 -4.284 -14.897 1.00 97.81 90 TYR A O 1
ATOM 729 N N . VAL A 1 91 ? 8.426 -5.954 -16.059 1.00 98.12 91 VAL A N 1
ATOM 730 C CA . VAL A 1 91 ? 7.182 -6.713 -16.242 1.00 98.12 91 VAL A CA 1
ATOM 731 C C . VAL A 1 91 ? 6.768 -7.304 -14.900 1.00 98.12 91 VAL A C 1
ATOM 733 O O . VAL A 1 91 ? 5.651 -7.058 -14.454 1.00 98.12 91 VAL A O 1
ATOM 736 N N . LEU A 1 92 ? 7.699 -7.960 -14.202 1.00 98.38 92 LEU A N 1
ATOM 737 C CA . LEU A 1 92 ? 7.439 -8.487 -12.867 1.00 98.38 92 LEU A CA 1
ATOM 738 C C . LEU A 1 92 ? 7.106 -7.377 -11.860 1.00 98.38 92 LEU A C 1
ATOM 740 O O . LEU A 1 92 ? 6.182 -7.536 -11.071 1.00 98.38 92 LEU A O 1
ATOM 744 N N . LEU A 1 93 ? 7.789 -6.225 -11.903 1.00 98.56 93 LEU A N 1
ATOM 745 C CA . LEU A 1 93 ? 7.437 -5.082 -11.046 1.00 98.56 93 LEU A CA 1
ATOM 746 C C . LEU A 1 93 ? 6.009 -4.585 -11.294 1.00 98.56 93 LEU A C 1
ATOM 748 O O . LEU A 1 93 ? 5.314 -4.242 -10.339 1.00 98.56 93 LEU A O 1
ATOM 752 N N . SER A 1 94 ? 5.562 -4.542 -12.551 1.00 98.56 94 SER A N 1
ATOM 753 C CA . SER A 1 94 ? 4.171 -4.212 -12.861 1.00 98.56 94 SER A CA 1
ATOM 754 C C . SER A 1 94 ? 3.208 -5.233 -12.263 1.00 98.56 94 SER A C 1
ATOM 756 O O . SER A 1 94 ? 2.221 -4.834 -11.645 1.00 98.56 94 SER A O 1
ATOM 758 N N . ASP A 1 95 ? 3.483 -6.522 -12.455 1.00 98.50 95 ASP A N 1
ATOM 759 C CA . ASP A 1 95 ? 2.598 -7.599 -12.016 1.00 98.50 95 ASP A CA 1
ATOM 760 C C . ASP A 1 95 ? 2.499 -7.646 -10.486 1.00 98.50 95 ASP A C 1
ATOM 762 O O . ASP A 1 95 ? 1.395 -7.702 -9.948 1.00 98.50 95 ASP A O 1
ATOM 766 N N . LEU A 1 96 ? 3.626 -7.512 -9.780 1.00 98.75 96 LEU A N 1
ATOM 767 C CA . LEU A 1 96 ? 3.665 -7.425 -8.318 1.00 98.75 96 LEU A CA 1
ATOM 768 C C . LEU A 1 96 ? 2.822 -6.251 -7.810 1.00 98.75 96 LEU A C 1
ATOM 770 O O . LEU A 1 96 ? 2.018 -6.414 -6.895 1.00 98.75 96 LEU A O 1
ATOM 774 N N . LEU A 1 97 ? 2.957 -5.065 -8.413 1.00 98.69 97 LEU A N 1
ATOM 775 C CA . LEU A 1 97 ? 2.158 -3.906 -8.012 1.00 98.69 97 LEU A CA 1
ATOM 776 C C . LEU A 1 97 ? 0.654 -4.141 -8.211 1.00 98.69 97 LEU A C 1
ATOM 778 O O . LEU A 1 97 ? -0.134 -3.805 -7.325 1.00 98.69 97 LEU A O 1
ATOM 782 N N . GLU A 1 98 ? 0.255 -4.677 -9.364 1.00 98.12 98 GLU A N 1
ATOM 783 C CA . GLU A 1 98 ? -1.152 -4.806 -9.754 1.00 98.12 98 GLU A CA 1
ATOM 784 C C . GLU A 1 98 ? -1.864 -5.971 -9.059 1.00 98.12 98 GLU A C 1
ATOM 786 O O . GLU A 1 98 ? -2.993 -5.804 -8.593 1.00 98.12 98 GLU A O 1
ATOM 791 N N . TYR A 1 99 ? -1.214 -7.130 -8.975 1.00 98.31 99 TYR A N 1
ATOM 792 C CA . TYR A 1 99 ? -1.849 -8.377 -8.554 1.00 98.31 99 TYR A CA 1
ATOM 793 C C . TYR A 1 99 ? -1.484 -8.823 -7.138 1.00 98.31 99 TYR A C 1
ATOM 795 O O . TYR A 1 99 ? -2.212 -9.643 -6.590 1.00 98.31 99 TYR A O 1
ATOM 803 N N . GLU A 1 100 ? -0.446 -8.252 -6.518 1.00 98.44 100 GLU A N 1
ATOM 804 C CA . GLU A 1 100 ? -0.037 -8.625 -5.156 1.00 98.44 100 GLU A CA 1
ATOM 805 C C . GLU A 1 100 ? -0.149 -7.452 -4.167 1.00 98.44 100 GLU A C 1
ATOM 807 O O . GLU A 1 100 ? -0.882 -7.518 -3.174 1.00 98.44 100 GLU A O 1
ATOM 812 N N . ILE A 1 101 ? 0.500 -6.317 -4.461 1.00 98.62 101 ILE A N 1
ATOM 813 C CA . ILE A 1 101 ? 0.522 -5.150 -3.565 1.00 98.62 101 ILE A CA 1
ATOM 814 C C . ILE A 1 101 ? -0.870 -4.525 -3.428 1.00 98.62 101 ILE A C 1
ATOM 816 O O . ILE A 1 101 ? -1.342 -4.292 -2.313 1.00 98.62 101 ILE A O 1
ATOM 820 N N . VAL A 1 102 ? -1.544 -4.249 -4.549 1.00 98.75 102 VAL A N 1
ATOM 821 C CA . VAL A 1 102 ? -2.884 -3.645 -4.545 1.00 98.75 102 VAL A CA 1
ATOM 822 C C . VAL A 1 102 ? -3.894 -4.490 -3.757 1.00 98.75 102 VAL A C 1
ATOM 824 O O . VAL A 1 102 ? -4.524 -3.919 -2.865 1.00 98.75 102 VAL A O 1
ATOM 827 N N . PRO A 1 103 ? -4.039 -5.811 -3.987 1.00 98.62 103 PRO A N 1
ATOM 828 C CA .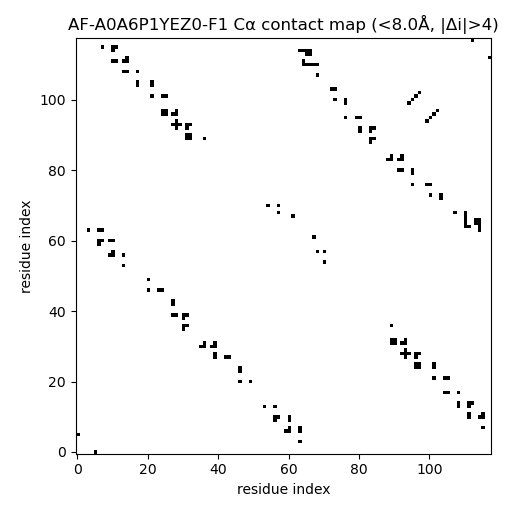 PRO A 1 103 ? -5.011 -6.613 -3.241 1.00 98.62 103 PRO A CA 1
ATOM 829 C C . PRO A 1 103 ? -4.782 -6.638 -1.728 1.00 98.62 103 PRO A C 1
ATOM 831 O O . PRO A 1 103 ? -5.739 -6.626 -0.951 1.00 98.62 103 PRO A O 1
ATOM 834 N N . VAL A 1 104 ? -3.529 -6.628 -1.271 1.00 98.62 104 VAL A N 1
ATOM 835 C CA . VAL A 1 104 ? -3.234 -6.535 0.166 1.00 98.62 104 VAL A CA 1
ATOM 836 C C . VAL A 1 104 ? -3.614 -5.164 0.728 1.00 98.62 104 VAL A C 1
ATOM 838 O O . VAL A 1 104 ? -4.179 -5.093 1.821 1.00 98.62 104 VAL A O 1
ATOM 841 N N . LEU A 1 105 ? -3.356 -4.079 -0.007 1.00 98.75 105 LEU A N 1
ATOM 842 C CA . LEU A 1 105 ? -3.756 -2.734 0.414 1.00 98.75 105 LEU A CA 1
ATOM 843 C C . LEU A 1 105 ? -5.281 -2.566 0.439 1.00 98.75 105 LEU A C 1
ATOM 845 O O . LEU A 1 105 ? -5.793 -1.988 1.396 1.00 98.75 105 LEU A O 1
ATOM 849 N N . GLU A 1 106 ? -6.003 -3.118 -0.539 1.00 98.62 106 GLU A N 1
ATOM 850 C CA . GLU A 1 106 ? -7.475 -3.159 -0.562 1.00 98.62 106 GLU A CA 1
ATOM 851 C C . GLU A 1 106 ? -8.011 -3.947 0.655 1.00 98.62 106 GLU A C 1
ATOM 853 O O . GLU A 1 106 ? -8.874 -3.468 1.390 1.00 98.62 106 GLU A O 1
ATOM 858 N N . LYS A 1 107 ? -7.407 -5.096 0.989 1.00 98.50 107 LYS A N 1
ATOM 859 C CA . LYS A 1 107 ? -7.734 -5.858 2.211 1.00 98.50 107 LYS A CA 1
ATOM 860 C C . LYS A 1 107 ? -7.480 -5.061 3.497 1.00 98.50 107 LYS A C 1
ATOM 862 O O . LYS A 1 107 ? -8.207 -5.213 4.482 1.00 98.50 107 LYS A O 1
ATOM 867 N N . TRP A 1 108 ? -6.418 -4.257 3.556 1.00 98.56 108 TRP A N 1
ATOM 868 C CA . TRP A 1 108 ? -6.153 -3.392 4.711 1.00 98.56 108 TRP A CA 1
ATOM 869 C C . TRP A 1 108 ? -7.161 -2.243 4.792 1.00 98.56 108 TRP A C 1
ATOM 871 O O . TRP A 1 108 ? -7.649 -1.950 5.884 1.00 98.56 108 TRP A O 1
ATOM 881 N N . GLU A 1 109 ? -7.503 -1.634 3.656 1.00 98.62 109 GLU A N 1
ATOM 882 C CA . GLU A 1 109 ? -8.516 -0.584 3.535 1.00 98.62 109 GLU A CA 1
ATOM 883 C C . GLU A 1 109 ? -9.875 -1.053 4.066 1.00 98.62 109 GLU A C 1
ATOM 885 O O . GLU A 1 109 ? -10.442 -0.391 4.935 1.00 98.62 109 GLU A O 1
ATOM 890 N N . GLU A 1 110 ? -10.343 -2.236 3.655 1.00 98.38 110 GLU A N 1
ATOM 891 C CA . GLU A 1 110 ? -11.597 -2.835 4.134 1.00 98.38 110 GLU A CA 1
ATOM 892 C C . GLU A 1 110 ? -11.615 -2.997 5.664 1.00 98.38 110 GLU A C 1
ATOM 894 O O . GLU A 1 110 ? -12.568 -2.611 6.346 1.00 98.38 110 GLU A O 1
ATOM 899 N N . LYS A 1 111 ? -10.531 -3.513 6.252 1.00 98.50 111 LYS A N 1
ATOM 900 C CA . LYS A 1 111 ? -10.426 -3.703 7.711 1.00 98.50 111 LYS A CA 1
ATOM 901 C C . LYS A 1 111 ? -10.374 -2.384 8.480 1.00 98.50 111 LYS A C 1
ATOM 903 O O . LYS A 1 111 ? -10.891 -2.278 9.603 1.00 98.50 111 LYS A O 1
ATOM 908 N N . ILE A 1 112 ? -9.743 -1.367 7.895 1.00 98.44 112 ILE A N 1
ATOM 909 C CA . ILE A 1 112 ? -9.745 -0.008 8.436 1.00 98.44 112 ILE A CA 1
ATOM 910 C C . ILE A 1 112 ? -11.165 0.563 8.374 1.00 98.44 112 ILE A C 1
ATOM 912 O O . ILE A 1 112 ? -11.631 1.078 9.393 1.00 98.44 112 ILE A O 1
ATOM 916 N N . ALA A 1 113 ? -11.868 0.404 7.247 1.00 98.12 113 ALA A N 1
ATOM 917 C CA . ALA A 1 113 ? -13.248 0.846 7.048 1.00 98.12 113 ALA A CA 1
ATOM 918 C C . ALA A 1 113 ? -14.185 0.253 8.109 1.00 98.12 113 ALA A C 1
ATOM 920 O O . ALA A 1 113 ? -14.860 0.989 8.834 1.00 98.12 113 ALA A O 1
ATOM 921 N N . VAL A 1 114 ? -14.099 -1.063 8.341 1.00 98.06 114 VAL A N 1
ATOM 922 C CA . VAL A 1 114 ? -14.822 -1.749 9.425 1.00 98.06 114 VAL A CA 1
ATOM 923 C C . VAL A 1 114 ? -14.517 -1.110 10.784 1.00 98.06 114 VAL A C 1
ATOM 925 O O . VAL A 1 114 ? -15.430 -0.875 11.588 1.00 98.06 114 VAL A O 1
ATOM 928 N N . SER A 1 115 ? -13.250 -0.790 11.057 1.00 97.12 115 SER A N 1
ATOM 929 C CA . SER A 1 115 ? -12.812 -0.206 12.332 1.00 97.12 115 SER A CA 1
ATOM 930 C C . SER A 1 115 ? -13.366 1.205 12.569 1.00 97.12 115 SER A C 1
ATOM 932 O O . SER A 1 115 ? -13.742 1.519 13.703 1.00 97.12 115 SER A O 1
ATOM 934 N N . ILE A 1 116 ? -13.499 2.023 11.520 1.00 96.62 116 ILE A N 1
ATOM 935 C CA . ILE A 1 116 ? -14.047 3.392 11.594 1.00 96.62 116 ILE A CA 1
ATOM 936 C C . ILE A 1 116 ? -15.559 3.475 11.327 1.00 96.62 116 ILE A C 1
ATOM 938 O O . ILE A 1 116 ? -16.177 4.477 11.679 1.00 96.62 116 ILE A O 1
ATOM 942 N N . GLY A 1 117 ? -16.172 2.404 10.817 1.00 95.19 117 GLY A N 1
ATOM 943 C CA . GLY A 1 117 ? -17.611 2.298 10.576 1.00 95.19 117 GLY A CA 1
ATOM 944 C C . GLY A 1 117 ? -18.089 2.953 9.280 1.00 95.19 117 GLY A C 1
ATOM 945 O O . GLY A 1 117 ? -19.164 3.555 9.299 1.00 95.19 117 GLY A O 1
ATOM 946 N N . VAL A 1 118 ? -17.303 2.847 8.203 1.00 90.38 118 VAL A N 1
ATOM 947 C CA . VAL A 1 118 ? -17.676 3.270 6.838 1.00 90.38 118 VAL A CA 1
ATOM 948 C C . VAL A 1 118 ? -17.763 2.086 5.888 1.00 90.38 118 VAL A C 1
ATOM 950 O O . VAL A 1 118 ? -17.161 1.038 6.215 1.00 90.38 118 VAL A O 1
#

Sequence (118 aa):
MNKQKQMQEVLNGLYMYLERLIPGIKKTAELYQGGNEGKANENMIDIIDGINWIIQGITATSEIQKEKIDITDMNEYFDEMVQAFENSDYVLLSDLLEYEIVPVLEKWEEKIAVSIGV

Nearest PDB structures (foldseek):
  6s1a-assembly1_B  TM=5.482E-01  e=6.127E-02  Pseudomonas putida KT2440
  6s37-assembly1_A  TM=5.367E-01  e=7.185E-02  Pseudomonas putida KT2440
  6s18-assembly1_B  TM=5.270E-01  e=2.193E-01  Pseudomonas putida KT2440
  6s37-assembly1_B  TM=5.110E-01  e=2.439E-01  Pseudomonas putida KT2440
  4tx5-assembly1_A  TM=2.558E-01  e=1.742E+00  Homo sapiens

Radius of gyration: 15.14 Å; Cα contacts (8 Å, |Δi|>4): 105; chains: 1; bounding box: 36×27×45 Å

pLDDT: mean 97.34, std 3.6, range [61.88, 98.75]

InterPro domains:
  IPR058355 Domain of unknown function DUF8042 [PF26154] (9-111)

Organism: NCBI:txid116090